Protein AF-A0AAV3FUZ6-F1 (afdb_monomer_lite)

Foldseek 3Di:
DDDPDPVPPPDDDDDDDPCPPQLQVVLCVVLVHDLQRLCVQLVHHSVVSVCCSVPVDPDDPSSLVSSVVSCCVPPVPDDSVNNRD

pLDDT: mean 84.91, std 22.0, range [36.66, 98.81]

Radius of gyration: 16.74 Å; chains: 1; bounding box: 23×32×54 Å

Secondary structure (DSSP, 8-state):
----SSTTSS----S-------HHHHHHHHTT--HHHHHHHTTS-HHHHHHHHTTSSPPPHHHHHHHHHHHTTT-TT--HHHHH-

Structure (mmCIF, N/CA/C/O backbone):
data_AF-A0AAV3FUZ6-F1
#
_entry.id   AF-A0AAV3FUZ6-F1
#
loop_
_atom_site.group_PDB
_atom_site.id
_atom_site.type_symbol
_atom_site.label_atom_id
_atom_site.label_alt_id
_atom_site.label_comp_id
_atom_site.label_asym_id
_atom_site.label_entity_id
_atom_site.label_seq_id
_atom_site.pdbx_PDB_ins_code
_atom_site.Cartn_x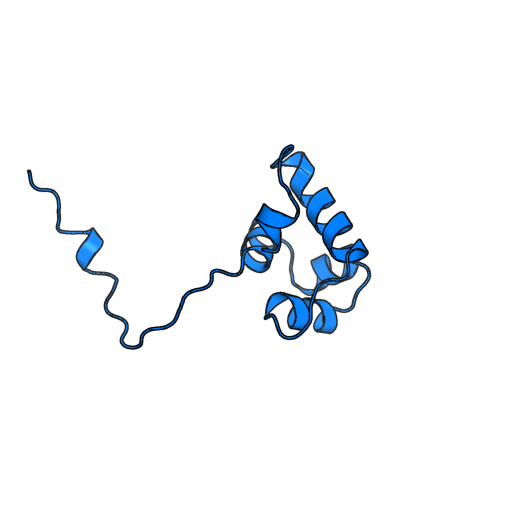
_atom_site.Cartn_y
_atom_site.Cartn_z
_atom_site.occupancy
_atom_site.B_iso_or_equiv
_atom_site.auth_seq_id
_atom_site.auth_comp_id
_atom_site.auth_asym_id
_atom_site.auth_atom_id
_atom_site.pdbx_PDB_model_num
ATOM 1 N N . MET A 1 1 ? 6.938 -8.332 -44.168 1.00 52.97 1 MET A N 1
ATOM 2 C CA . MET A 1 1 ? 6.314 -7.003 -44.369 1.00 52.97 1 MET A CA 1
ATOM 3 C C . MET A 1 1 ? 4.798 -7.177 -44.391 1.00 52.97 1 MET A C 1
ATOM 5 O O . MET A 1 1 ? 4.341 -8.085 -45.065 1.00 52.97 1 MET A O 1
ATOM 9 N N . LYS A 1 2 ? 4.071 -6.292 -43.690 1.00 45.72 2 LYS A N 1
ATOM 10 C CA . LYS A 1 2 ? 2.599 -6.139 -43.608 1.00 45.72 2 LYS A CA 1
ATOM 11 C C . LYS A 1 2 ? 1.801 -7.137 -42.746 1.00 45.72 2 LYS A C 1
ATOM 13 O O . LYS A 1 2 ? 1.219 -8.067 -43.272 1.00 45.72 2 LYS A O 1
ATOM 18 N N . THR A 1 3 ? 1.609 -6.777 -41.475 1.00 42.53 3 THR A N 1
ATOM 19 C CA . THR A 1 3 ? 0.281 -6.745 -40.815 1.00 42.53 3 THR A CA 1
ATOM 20 C C . THR A 1 3 ? 0.247 -5.598 -39.790 1.00 42.53 3 THR A C 1
ATOM 22 O O . THR A 1 3 ? 0.054 -5.767 -38.593 1.00 42.53 3 THR A O 1
ATOM 25 N N . SER A 1 4 ? 0.466 -4.379 -40.291 1.00 55.19 4 SER A N 1
ATOM 26 C CA . SER A 1 4 ? 0.169 -3.126 -39.591 1.00 55.19 4 SER A CA 1
ATOM 27 C C . SER A 1 4 ? -1.192 -2.641 -40.084 1.00 55.19 4 SER A C 1
ATOM 29 O O . SER A 1 4 ? -1.290 -2.109 -41.189 1.00 55.19 4 SER A O 1
ATOM 31 N N . SER A 1 5 ? -2.257 -2.895 -39.320 1.00 53.09 5 SER A N 1
ATOM 32 C CA . SER A 1 5 ? -3.530 -2.186 -39.533 1.00 53.09 5 SER A CA 1
ATOM 33 C C . SER A 1 5 ? -4.499 -2.250 -38.351 1.00 53.09 5 SER A C 1
ATOM 35 O O . SER A 1 5 ? -5.209 -1.279 -38.121 1.00 53.09 5 SER A O 1
ATOM 37 N N . TYR A 1 6 ? -4.491 -3.306 -37.528 1.00 42.59 6 TYR A N 1
ATOM 38 C CA . TYR A 1 6 ? -5.451 -3.383 -36.415 1.00 42.59 6 TYR A CA 1
ATOM 39 C C . TYR A 1 6 ? -5.023 -2.573 -35.179 1.00 42.59 6 TYR A C 1
ATOM 41 O O . TYR A 1 6 ? -5.831 -1.902 -34.545 1.00 42.59 6 TYR A O 1
ATOM 49 N N . THR A 1 7 ? -3.721 -2.518 -34.889 1.00 42.75 7 THR A N 1
ATOM 50 C CA . THR A 1 7 ? -3.191 -1.833 -33.694 1.00 42.75 7 THR A CA 1
ATOM 51 C C . THR A 1 7 ? -3.259 -0.299 -33.776 1.00 42.75 7 THR A C 1
ATOM 53 O O . THR A 1 7 ? -3.062 0.385 -32.776 1.00 42.75 7 THR A O 1
ATOM 56 N N . ARG A 1 8 ? -3.565 0.277 -34.948 1.00 42.84 8 ARG A N 1
ATOM 57 C CA . ARG A 1 8 ? -3.569 1.736 -35.168 1.00 42.84 8 ARG A CA 1
ATOM 58 C C . ARG A 1 8 ? -4.953 2.391 -35.014 1.00 42.84 8 ARG A C 1
ATOM 60 O O . ARG A 1 8 ? -5.032 3.614 -35.047 1.00 42.84 8 ARG A O 1
ATOM 67 N N . MET A 1 9 ? -6.029 1.629 -34.794 1.00 42.25 9 MET A N 1
ATOM 68 C CA . MET A 1 9 ? -7.387 2.194 -34.686 1.00 42.25 9 MET A CA 1
ATOM 69 C C . MET A 1 9 ? -7.872 2.520 -33.263 1.00 42.25 9 MET A C 1
ATOM 71 O O . MET A 1 9 ? -8.943 3.102 -33.137 1.00 42.25 9 MET A O 1
ATOM 75 N N . VAL A 1 10 ? -7.104 2.248 -32.198 1.00 48.16 10 VAL A N 1
ATOM 76 C CA . VAL A 1 10 ? -7.604 2.445 -30.812 1.00 48.16 10 VAL A CA 1
ATOM 77 C C . VAL A 1 10 ? -6.884 3.517 -29.984 1.00 48.16 10 VAL A C 1
ATOM 79 O O . VAL A 1 10 ? -7.287 3.780 -28.858 1.00 48.16 10 VAL A O 1
ATOM 82 N N . PHE A 1 11 ? -5.873 4.210 -30.515 1.00 46.28 11 PHE A N 1
ATOM 83 C CA . PHE A 1 11 ? -5.152 5.234 -29.743 1.00 46.28 11 PHE A CA 1
ATOM 84 C C . PHE A 1 11 ? -5.102 6.573 -30.466 1.00 46.28 11 PHE A C 1
ATOM 86 O O . PHE A 1 11 ? -4.114 6.944 -31.095 1.00 46.28 11 PHE A O 1
ATOM 93 N N . LYS A 1 12 ? -6.191 7.331 -30.334 1.00 46.25 12 LYS A N 1
ATOM 94 C CA . LYS A 1 12 ? -6.175 8.776 -30.561 1.00 46.25 12 LYS A CA 1
ATOM 95 C C . LYS A 1 12 ? -6.964 9.479 -29.456 1.00 46.25 12 LYS A C 1
ATOM 97 O O . LYS A 1 12 ? -8.026 10.036 -29.705 1.00 46.25 12 LYS A O 1
ATOM 102 N N . SER A 1 13 ? -6.443 9.459 -28.228 1.00 44.44 13 SER A N 1
ATOM 103 C CA . SER A 1 13 ? -6.869 10.392 -27.180 1.00 44.44 13 SER A CA 1
ATOM 104 C C . SER A 1 13 ? -5.883 11.554 -27.114 1.00 44.44 13 SER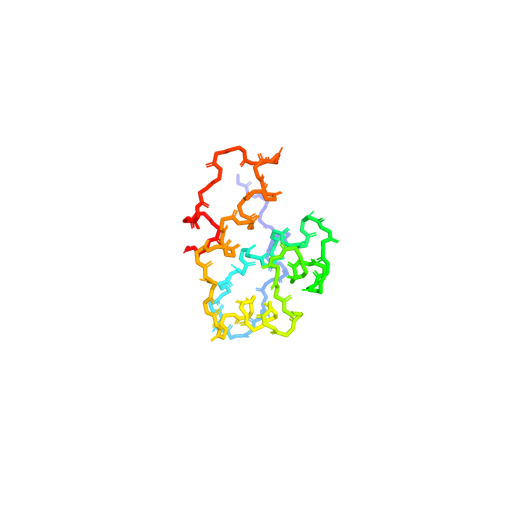 A C 1
ATOM 106 O O . SER A 1 13 ? -4.682 11.371 -26.933 1.00 44.44 13 SER A O 1
ATOM 108 N N . LYS A 1 14 ? -6.419 12.754 -27.321 1.00 45.88 14 LYS A N 1
ATOM 109 C CA . LYS A 1 14 ? -5.741 14.041 -27.184 1.00 45.88 14 LYS A CA 1
ATOM 110 C C . LYS A 1 14 ? -5.248 14.227 -25.742 1.00 45.88 14 LYS A C 1
ATOM 112 O O . LYS A 1 14 ? -5.988 13.922 -24.814 1.00 45.88 14 LYS A O 1
ATOM 117 N N . GLY A 1 15 ? -4.056 14.799 -25.586 1.00 36.66 15 GLY A N 1
ATOM 118 C CA . GLY A 1 15 ? -3.481 15.191 -24.296 1.00 36.66 15 GLY A CA 1
ATOM 119 C C . GLY A 1 15 ? -2.375 14.240 -23.854 1.00 36.66 15 GLY A C 1
ATOM 120 O O . GLY A 1 15 ? -2.632 13.073 -23.584 1.00 36.66 15 GLY A O 1
ATOM 121 N N . GLY A 1 16 ? -1.138 14.735 -23.807 1.00 41.19 16 GLY A N 1
ATOM 122 C CA . GLY A 1 16 ? -0.026 14.017 -23.194 1.00 41.19 16 GLY A CA 1
ATOM 123 C C . GLY A 1 16 ? -0.316 13.826 -21.711 1.00 41.19 16 GLY A C 1
ATOM 124 O O . GLY A 1 16 ? -0.212 14.769 -20.935 1.00 41.19 16 GLY A O 1
ATOM 125 N N . VAL A 1 17 ? -0.723 12.619 -21.338 1.00 42.94 17 VAL A N 1
ATOM 126 C CA . VAL A 1 17 ? -0.819 12.195 -19.945 1.00 42.94 17 VAL A CA 1
ATOM 127 C C . VAL A 1 17 ? 0.245 11.130 -19.781 1.00 42.94 17 VAL A C 1
ATOM 129 O O . VAL A 1 17 ? 0.177 10.087 -20.432 1.00 42.94 17 VAL A O 1
ATOM 132 N N . ASP A 1 18 ? 1.249 11.413 -18.959 1.00 44.59 18 ASP A N 1
ATOM 133 C CA . ASP A 1 18 ? 2.170 10.392 -18.482 1.00 44.59 18 ASP A CA 1
ATOM 134 C C . ASP A 1 18 ? 1.337 9.343 -17.729 1.00 44.59 18 ASP A C 1
ATOM 136 O O . ASP A 1 18 ? 0.898 9.543 -16.595 1.00 44.59 18 ASP A O 1
ATOM 140 N N . LEU A 1 19 ? 0.994 8.258 -18.426 1.00 47.16 19 LEU A N 1
ATOM 141 C CA . LEU A 1 19 ? 0.232 7.123 -17.918 1.00 47.16 19 LEU A CA 1
ATOM 142 C C . LEU A 1 19 ? 1.146 6.322 -16.989 1.00 47.16 19 LEU A C 1
ATOM 144 O O . LEU A 1 19 ? 1.509 5.181 -17.283 1.00 47.16 19 LEU A O 1
ATOM 148 N N . LYS A 1 20 ? 1.524 6.907 -15.848 1.00 56.84 20 LYS A N 1
ATOM 149 C CA . LYS A 1 20 ? 2.209 6.176 -14.787 1.00 56.84 20 LYS A CA 1
ATOM 150 C C . LYS A 1 20 ? 1.214 5.159 -14.232 1.00 56.84 20 LYS A C 1
ATOM 152 O O . LYS A 1 20 ? 0.385 5.461 -13.373 1.00 56.84 20 LYS A O 1
ATOM 157 N N . LYS A 1 21 ? 1.213 3.955 -14.816 1.00 68.88 21 LYS A N 1
ATOM 158 C CA . LYS A 1 21 ? 0.339 2.856 -14.401 1.00 68.88 21 LYS A CA 1
ATOM 159 C C . LYS A 1 21 ? 0.585 2.597 -12.921 1.00 68.88 21 LYS A C 1
ATOM 161 O O . LYS A 1 21 ? 1.693 2.270 -12.509 1.00 68.88 21 LYS A O 1
ATOM 166 N N . ASN A 1 22 ? -0.465 2.741 -12.129 1.00 87.12 22 ASN A N 1
ATOM 167 C CA . ASN A 1 22 ? -0.414 2.479 -10.705 1.00 87.12 22 ASN A CA 1
ATOM 168 C C . ASN A 1 22 ? -0.321 0.965 -10.456 1.00 87.12 22 ASN A C 1
ATOM 170 O O . ASN A 1 22 ? -1.334 0.262 -10.505 1.00 87.12 22 ASN A O 1
ATOM 174 N N . LYS A 1 23 ? 0.899 0.471 -10.219 1.00 93.94 23 LYS A N 1
ATOM 175 C CA . LYS A 1 23 ? 1.185 -0.952 -9.986 1.00 93.94 23 LYS A CA 1
ATOM 176 C C . LYS A 1 23 ? 0.412 -1.502 -8.784 1.00 93.94 23 LYS A C 1
ATOM 178 O O . LYS A 1 23 ? -0.193 -2.564 -8.890 1.00 93.94 23 LYS A O 1
ATOM 183 N N . VAL A 1 24 ? 0.336 -0.737 -7.692 1.00 96.75 24 VAL A N 1
ATOM 184 C CA . VAL A 1 24 ? -0.408 -1.092 -6.468 1.00 96.75 24 VAL A CA 1
ATOM 185 C C . VAL A 1 24 ? -1.879 -1.377 -6.780 1.00 96.75 24 VAL A C 1
ATOM 187 O O . VAL A 1 24 ? -2.407 -2.415 -6.380 1.00 96.7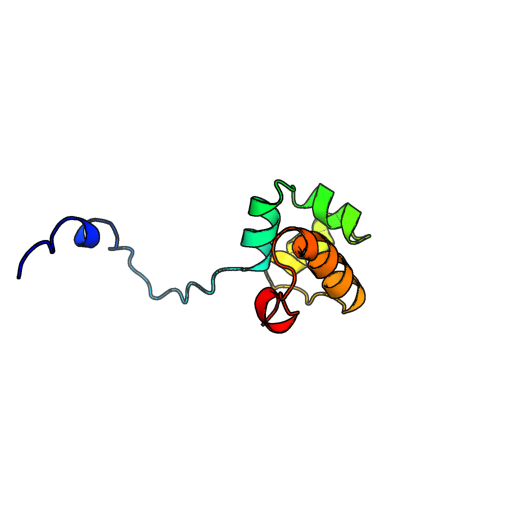5 24 VAL A O 1
ATOM 190 N N . ARG A 1 25 ? -2.529 -0.508 -7.566 1.00 96.94 25 ARG A N 1
ATOM 191 C CA . ARG A 1 25 ? -3.913 -0.722 -8.018 1.00 96.94 25 ARG A CA 1
ATOM 192 C C . ARG A 1 25 ? -4.048 -1.975 -8.887 1.00 96.94 25 ARG A C 1
ATOM 194 O O . ARG A 1 25 ? -5.038 -2.696 -8.770 1.00 96.94 25 ARG A O 1
ATOM 201 N N . GLY A 1 26 ? -3.071 -2.223 -9.759 1.00 96.31 26 GLY A N 1
ATOM 202 C CA . GLY A 1 26 ? -3.020 -3.418 -10.603 1.00 96.31 26 GLY A CA 1
ATOM 203 C C . GLY A 1 26 ? -2.985 -4.702 -9.776 1.00 96.31 26 GLY A C 1
ATOM 204 O O . GLY A 1 26 ? -3.842 -5.565 -9.953 1.00 96.31 26 GLY A O 1
ATOM 205 N N . TYR A 1 27 ? -2.061 -4.784 -8.820 1.00 98.06 27 TYR A N 1
ATOM 206 C CA . TYR A 1 27 ? -1.941 -5.933 -7.927 1.00 98.06 27 TYR A CA 1
ATOM 207 C C . TYR A 1 27 ? -3.169 -6.122 -7.037 1.00 98.06 27 TYR A C 1
ATOM 209 O O . TYR A 1 27 ? -3.648 -7.245 -6.909 1.00 98.06 27 TYR A O 1
ATOM 217 N N . ARG A 1 28 ? -3.745 -5.043 -6.488 1.00 98.31 28 ARG A N 1
ATOM 218 C CA . ARG A 1 28 ? -4.991 -5.145 -5.715 1.00 98.31 28 ARG A CA 1
ATOM 219 C C . ARG A 1 28 ? -6.112 -5.782 -6.540 1.00 98.31 28 ARG A C 1
ATOM 221 O O . ARG A 1 28 ? -6.794 -6.678 -6.054 1.00 98.31 28 ARG A O 1
ATOM 228 N N . ASN A 1 29 ? -6.300 -5.321 -7.778 1.00 97.94 29 ASN A N 1
ATOM 229 C CA . ASN A 1 29 ? -7.325 -5.864 -8.666 1.00 97.94 29 ASN A CA 1
ATOM 230 C C . ASN A 1 29 ? -7.050 -7.331 -9.031 1.00 97.94 29 ASN A C 1
ATOM 232 O O . ASN A 1 29 ? -7.984 -8.122 -9.076 1.00 97.94 29 ASN A O 1
ATOM 236 N N . MET A 1 30 ? -5.786 -7.695 -9.270 1.00 97.25 30 MET A N 1
ATOM 237 C CA . MET A 1 30 ? -5.374 -9.074 -9.557 1.00 97.25 30 MET A CA 1
ATOM 238 C C . MET A 1 30 ? -5.680 -10.018 -8.385 1.00 97.25 30 MET A C 1
ATOM 240 O O . MET A 1 30 ? -6.149 -11.128 -8.606 1.00 97.25 30 MET A O 1
ATOM 244 N N . LEU A 1 31 ? -5.462 -9.563 -7.149 1.00 97.75 31 LEU A N 1
ATOM 245 C CA . LEU A 1 31 ? -5.806 -10.308 -5.934 1.00 97.75 31 LEU A CA 1
ATOM 246 C C . LEU A 1 31 ? -7.320 -10.357 -5.657 1.00 97.75 31 LEU A C 1
ATOM 248 O O . LEU A 1 31 ? -7.744 -11.037 -4.728 1.00 97.75 31 LEU A O 1
ATOM 252 N N . GLY A 1 32 ? -8.139 -9.633 -6.427 1.00 97.81 32 GLY A N 1
ATOM 253 C CA . GLY A 1 32 ? -9.591 -9.594 -6.250 1.00 97.81 32 GLY A CA 1
ATOM 254 C C . GLY A 1 32 ? -10.066 -8.755 -5.061 1.00 97.81 32 GLY A C 1
ATOM 255 O O . GLY A 1 32 ? -11.231 -8.854 -4.691 1.00 97.81 32 GLY A O 1
ATOM 256 N N . PHE A 1 33 ? -9.205 -7.918 -4.473 1.00 98.38 33 PHE A N 1
ATOM 257 C CA . PHE A 1 33 ? -9.569 -7.115 -3.305 1.00 98.38 33 PHE A CA 1
ATOM 258 C C . PHE A 1 33 ? -10.186 -5.761 -3.673 1.00 98.38 33 PHE A C 1
ATOM 260 O O . PHE A 1 33 ? -9.714 -5.010 -4.540 1.00 98.38 33 PHE A O 1
ATOM 267 N N . THR A 1 34 ? -11.203 -5.376 -2.915 1.00 98.62 34 THR A N 1
ATOM 268 C CA . THR A 1 34 ? -11.663 -3.991 -2.816 1.00 98.62 34 THR A CA 1
ATOM 269 C C . THR A 1 34 ? -10.646 -3.121 -2.0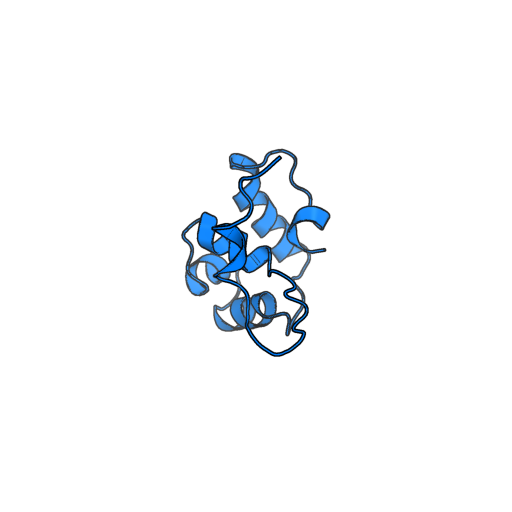59 1.00 98.62 34 THR A C 1
ATOM 271 O O . THR A 1 34 ? -9.726 -3.609 -1.399 1.00 98.62 34 THR A O 1
ATOM 274 N N . GLN A 1 35 ? -10.795 -1.792 -2.142 1.00 98.62 35 GLN A N 1
ATOM 275 C CA . GLN A 1 35 ? -9.962 -0.856 -1.365 1.00 98.62 35 GLN A CA 1
ATOM 276 C C . GLN A 1 35 ? -10.150 -1.020 0.153 1.00 98.62 35 GLN A C 1
ATOM 278 O O . GLN A 1 35 ? -9.240 -0.726 0.922 1.00 98.62 35 GLN A O 1
ATOM 283 N N . GLU A 1 36 ? -11.333 -1.460 0.580 1.00 98.75 36 GLU A N 1
ATOM 284 C CA . GLU A 1 36 ? -11.651 -1.684 1.988 1.00 98.75 36 GLU A CA 1
ATOM 285 C C . GLU A 1 36 ? -10.994 -2.960 2.511 1.00 98.75 36 GLU A C 1
ATOM 287 O O . GLU A 1 36 ? -10.284 -2.908 3.510 1.00 98.75 36 GLU A O 1
ATOM 292 N N . GLU A 1 37 ? -11.140 -4.077 1.796 1.00 98.81 37 GLU A N 1
ATOM 293 C CA . GLU A 1 37 ? -10.526 -5.352 2.184 1.00 98.81 37 GLU A CA 1
ATOM 294 C C . GLU A 1 37 ? -9.005 -5.251 2.255 1.00 98.81 37 GLU A C 1
ATOM 296 O O . GLU A 1 37 ? -8.400 -5.714 3.224 1.00 98.81 37 GLU A O 1
ATOM 301 N N . LEU A 1 38 ? -8.377 -4.602 1.269 1.00 98.62 38 LEU A N 1
ATOM 302 C CA . LEU A 1 38 ? -6.929 -4.434 1.295 1.00 98.62 38 LEU A CA 1
ATOM 303 C C . LEU A 1 38 ? -6.483 -3.436 2.368 1.00 98.62 38 LEU A C 1
ATOM 305 O O . LEU A 1 38 ? -5.460 -3.659 3.009 1.00 98.62 38 LEU A O 1
ATOM 309 N N . GLY A 1 39 ? -7.264 -2.384 2.630 1.00 98.69 39 GLY A N 1
ATOM 310 C CA . GLY A 1 39 ? -7.040 -1.519 3.789 1.00 98.69 39 GLY A CA 1
ATOM 311 C C . GLY A 1 39 ? -7.030 -2.319 5.093 1.00 98.69 39 GLY A C 1
ATOM 312 O O . GLY A 1 39 ? -6.067 -2.238 5.854 1.00 98.69 39 GLY A O 1
ATOM 313 N N . ASN A 1 40 ? -8.034 -3.176 5.292 1.00 98.75 40 ASN A N 1
ATOM 314 C CA . ASN A 1 40 ? -8.146 -4.029 6.475 1.00 98.75 40 ASN A CA 1
ATOM 315 C C . ASN A 1 40 ? -6.961 -4.999 6.605 1.00 98.75 40 ASN A C 1
ATOM 317 O O . ASN A 1 40 ? -6.428 -5.157 7.701 1.00 98.75 40 ASN A O 1
ATOM 321 N N . LYS A 1 41 ? -6.488 -5.599 5.500 1.00 98.44 41 LYS A N 1
ATOM 322 C CA . LYS A 1 41 ? -5.281 -6.453 5.501 1.00 98.44 41 LYS A CA 1
ATOM 323 C C . LYS A 1 41 ? -4.017 -5.695 5.900 1.00 98.44 41 LYS A C 1
ATOM 325 O O . LYS A 1 41 ? -3.169 -6.259 6.578 1.00 98.44 41 LYS A O 1
ATOM 330 N N . LEU A 1 42 ? -3.911 -4.426 5.515 1.00 98.31 42 LEU A N 1
ATOM 331 C CA . LEU A 1 42 ? -2.795 -3.550 5.874 1.00 98.31 42 LEU A CA 1
ATOM 332 C C . LEU A 1 42 ? -2.963 -2.880 7.252 1.00 98.31 42 LEU A C 1
ATOM 334 O O . LEU A 1 42 ? -2.099 -2.102 7.653 1.00 98.31 42 LEU A O 1
ATOM 338 N N . GLY A 1 43 ? -4.064 -3.137 7.969 1.00 98.38 43 GLY A N 1
ATOM 339 C CA . GLY A 1 43 ? -4.350 -2.519 9.266 1.00 98.38 43 GLY A CA 1
ATOM 340 C C . GLY A 1 43 ? -4.681 -1.023 9.190 1.00 98.38 43 GLY A C 1
ATOM 341 O O . GLY A 1 43 ? -4.425 -0.285 10.141 1.00 98.38 43 GLY A O 1
ATOM 342 N N . ILE A 1 44 ? -5.222 -0.548 8.062 1.00 98.62 44 ILE A N 1
ATOM 343 C CA . ILE A 1 44 ? -5.569 0.861 7.832 1.00 98.62 44 ILE A CA 1
ATOM 344 C C . ILE A 1 44 ? -6.999 1.019 7.314 1.00 98.62 44 ILE A C 1
ATOM 346 O O . ILE A 1 44 ? -7.595 0.110 6.749 1.00 98.62 44 ILE A O 1
ATOM 350 N N . THR A 1 45 ? -7.556 2.220 7.450 1.00 98.75 45 THR A N 1
ATOM 351 C CA . THR A 1 45 ? -8.891 2.506 6.911 1.00 98.75 45 THR A CA 1
ATOM 352 C C . THR A 1 45 ? -8.897 2.490 5.381 1.00 98.75 45 THR A C 1
ATOM 354 O O . THR A 1 45 ? -7.904 2.846 4.736 1.00 98.75 45 THR A O 1
ATOM 357 N N . LYS A 1 46 ? -10.061 2.200 4.784 1.00 98.56 46 LYS A N 1
ATOM 358 C CA . LYS A 1 46 ? -10.302 2.346 3.336 1.00 98.56 46 LYS A CA 1
ATOM 359 C C . LYS A 1 46 ? -9.839 3.710 2.806 1.00 98.56 46 LYS A C 1
ATOM 361 O O . LYS A 1 46 ? -9.220 3.779 1.749 1.00 98.56 46 LYS A O 1
ATOM 366 N N . GLN A 1 47 ? -10.110 4.800 3.532 1.00 98.62 47 GLN A N 1
ATOM 367 C CA . GLN A 1 47 ? -9.708 6.149 3.116 1.00 98.62 47 GLN A CA 1
ATOM 368 C C . GLN A 1 47 ? -8.183 6.326 3.114 1.00 98.62 47 GLN A C 1
ATOM 370 O O . GLN A 1 47 ? -7.638 6.931 2.190 1.00 98.62 47 GLN A O 1
ATOM 375 N N . SER A 1 48 ? -7.494 5.788 4.127 1.00 98.56 48 SER A N 1
ATOM 376 C CA . SER A 1 48 ? -6.029 5.794 4.187 1.00 98.56 48 SER A CA 1
ATOM 377 C C . SER A 1 48 ? -5.438 5.020 3.010 1.00 98.56 48 SER A C 1
ATOM 379 O O . SER A 1 48 ? -4.592 5.556 2.293 1.00 98.56 48 SER A O 1
ATOM 381 N N . TYR A 1 49 ? -5.948 3.811 2.744 1.00 98.62 49 TYR A N 1
ATOM 382 C CA . TYR A 1 49 ? -5.534 3.015 1.590 1.00 98.62 49 TYR A CA 1
ATOM 383 C C . TYR A 1 49 ? -5.801 3.743 0.268 1.00 98.62 49 TYR A C 1
ATOM 385 O O . TYR A 1 49 ? -4.901 3.854 -0.557 1.00 98.62 49 TYR A O 1
ATOM 393 N N . HIS A 1 50 ? -6.999 4.308 0.084 1.00 98.25 50 HIS A N 1
ATOM 394 C CA . HIS A 1 50 ? -7.361 5.070 -1.112 1.00 98.25 50 HIS A CA 1
ATOM 395 C C . HIS A 1 50 ? -6.378 6.214 -1.376 1.00 98.25 50 HIS A C 1
ATOM 397 O O . HIS A 1 50 ? -5.867 6.331 -2.487 1.00 98.25 50 HIS A O 1
ATOM 403 N N . ASN A 1 51 ? -6.082 7.034 -0.360 1.00 98.12 51 ASN A N 1
ATOM 404 C CA . ASN A 1 51 ? -5.144 8.152 -0.481 1.00 98.12 51 ASN A CA 1
ATOM 405 C C . ASN A 1 51 ? -3.736 7.679 -0.865 1.00 98.12 51 ASN A C 1
ATOM 407 O O . ASN A 1 51 ? -3.058 8.359 -1.633 1.00 98.12 51 ASN A O 1
ATOM 411 N N . LYS A 1 52 ? -3.305 6.517 -0.364 1.00 97.69 52 LYS A N 1
ATOM 412 C CA . LYS A 1 52 ? -2.018 5.919 -0.732 1.00 97.69 52 LYS A CA 1
ATOM 413 C C . LYS A 1 52 ? -2.020 5.358 -2.146 1.00 97.69 52 LYS A C 1
ATOM 415 O O . LYS A 1 52 ? -1.099 5.626 -2.909 1.00 97.69 52 LYS A O 1
ATOM 420 N N . GLU A 1 53 ? -3.082 4.648 -2.526 1.00 97.00 53 GLU A N 1
ATOM 421 C CA . GLU A 1 53 ? -3.248 4.117 -3.875 1.00 97.00 53 GLU A CA 1
ATOM 422 C C . GLU A 1 53 ? -3.182 5.257 -4.892 1.00 97.00 53 GLU A C 1
ATOM 424 O O . GLU A 1 53 ? -2.385 5.188 -5.813 1.00 97.00 53 GLU A O 1
ATOM 429 N N . VAL A 1 54 ? -3.926 6.350 -4.717 1.00 95.31 54 VAL A N 1
ATOM 430 C CA . VAL A 1 54 ? -3.896 7.473 -5.675 1.00 95.31 54 VAL A CA 1
ATOM 431 C C . VAL A 1 54 ? -2.644 8.361 -5.567 1.00 95.31 54 VAL A C 1
ATOM 433 O O . VAL A 1 54 ? -2.570 9.379 -6.250 1.00 95.31 54 VAL A O 1
ATOM 436 N N . GLY A 1 55 ? -1.671 8.001 -4.721 1.00 94.00 55 GLY A N 1
ATOM 437 C CA . GLY A 1 55 ? -0.387 8.696 -4.591 1.00 94.00 55 GLY A CA 1
ATOM 438 C C . GLY A 1 55 ? -0.423 9.996 -3.784 1.00 94.00 55 GLY A C 1
ATOM 439 O O . GLY A 1 55 ? 0.548 10.744 -3.811 1.00 94.00 55 GLY A O 1
ATOM 440 N N . LYS A 1 56 ? -1.511 10.281 -3.055 1.00 96.12 56 LYS A N 1
ATOM 441 C CA . LYS A 1 56 ? -1.575 11.440 -2.143 1.00 96.12 56 LYS A CA 1
ATOM 442 C C . LYS A 1 56 ? -0.682 11.246 -0.919 1.00 96.12 56 LYS A C 1
ATOM 444 O O . LYS A 1 56 ? -0.096 12.209 -0.445 1.00 96.12 56 LYS A O 1
ATOM 449 N N . ASN A 1 57 ? -0.587 10.010 -0.428 1.00 97.31 57 ASN A N 1
ATOM 450 C CA . ASN A 1 57 ? 0.220 9.642 0.734 1.00 97.31 57 ASN A CA 1
ATOM 451 C C . ASN A 1 57 ? 1.148 8.469 0.394 1.00 97.31 57 ASN A C 1
ATOM 453 O O . ASN A 1 57 ? 0.765 7.567 -0.344 1.00 97.31 57 ASN A O 1
ATOM 457 N N . SER A 1 58 ? 2.331 8.413 1.000 1.00 96.75 58 SER A N 1
ATOM 458 C CA . SER A 1 58 ? 3.222 7.253 0.860 1.00 96.75 58 SER A CA 1
ATOM 459 C C . SER A 1 58 ? 2.767 6.073 1.724 1.00 96.75 58 SER A C 1
ATOM 461 O O . SER A 1 58 ? 2.171 6.254 2.794 1.00 96.75 58 SER A O 1
ATOM 463 N N . PHE A 1 59 ? 3.076 4.851 1.284 1.00 98.19 59 PHE A N 1
ATOM 464 C CA . PHE A 1 59 ? 2.979 3.656 2.126 1.00 98.19 59 PHE A CA 1
ATOM 465 C C . PHE A 1 59 ? 4.099 3.649 3.174 1.00 98.19 59 PHE A C 1
ATOM 467 O O . PHE A 1 59 ? 5.244 3.979 2.858 1.00 98.19 59 PHE A O 1
ATOM 474 N N . LYS A 1 60 ? 3.772 3.265 4.411 1.00 98.31 60 LYS A N 1
ATOM 475 C CA . LYS A 1 60 ? 4.757 2.969 5.460 1.00 98.31 60 LYS A CA 1
ATOM 476 C C . LYS A 1 60 ? 5.452 1.653 5.142 1.00 98.31 60 LYS A C 1
ATOM 478 O O . LYS A 1 60 ? 4.858 0.785 4.509 1.00 98.31 60 LYS A O 1
ATOM 483 N N . ASP A 1 61 ? 6.659 1.459 5.651 1.00 98.25 61 ASP A N 1
ATOM 484 C CA . ASP A 1 61 ? 7.412 0.235 5.364 1.00 98.25 61 ASP A CA 1
ATOM 485 C C . ASP A 1 61 ? 6.710 -1.023 5.891 1.00 98.25 61 ASP A C 1
ATOM 487 O O . ASP A 1 61 ? 6.657 -2.025 5.186 1.00 98.25 61 ASP A O 1
ATOM 491 N N . SER A 1 62 ? 6.033 -0.944 7.041 1.00 98.25 62 SER A N 1
ATOM 492 C CA . SER A 1 62 ? 5.182 -2.037 7.531 1.00 98.25 62 SER A CA 1
ATOM 493 C C . SER A 1 62 ? 4.038 -2.380 6.567 1.00 98.25 62 SER A C 1
ATOM 495 O O . SER A 1 62 ? 3.747 -3.549 6.348 1.00 98.25 62 SER A O 1
ATOM 497 N N . GLU A 1 63 ? 3.407 -1.378 5.947 1.00 98.69 63 GLU A N 1
ATOM 498 C CA . GLU A 1 63 ? 2.340 -1.590 4.958 1.00 98.69 63 GLU A CA 1
ATOM 499 C C . GLU A 1 63 ? 2.910 -2.207 3.667 1.00 98.69 63 GLU A C 1
ATOM 501 O O . GLU A 1 63 ? 2.286 -3.080 3.068 1.00 98.69 63 GLU A O 1
ATOM 506 N N . LYS A 1 64 ? 4.113 -1.790 3.247 1.00 98.50 64 LYS A N 1
ATOM 507 C CA . LYS A 1 64 ? 4.796 -2.349 2.070 1.00 98.50 64 LYS A CA 1
ATOM 508 C C . LYS A 1 64 ? 5.157 -3.822 2.262 1.00 98.50 64 LYS A C 1
ATOM 510 O O . LYS A 1 64 ? 4.973 -4.606 1.333 1.00 98.50 64 LYS A O 1
ATOM 515 N N . LEU A 1 65 ? 5.646 -4.193 3.448 1.00 98.50 65 LEU A N 1
ATOM 516 C CA . LEU A 1 65 ? 5.992 -5.577 3.781 1.00 98.50 65 LEU A CA 1
ATOM 517 C C . LEU A 1 65 ? 4.761 -6.485 3.721 1.00 98.50 65 LEU A C 1
ATOM 519 O O . LEU A 1 65 ? 4.786 -7.474 2.995 1.00 98.50 65 LEU A O 1
ATOM 523 N N . VAL A 1 66 ? 3.657 -6.095 4.367 1.00 98.56 66 VAL A N 1
ATOM 524 C CA . VAL A 1 66 ? 2.405 -6.871 4.317 1.00 98.56 66 VAL A CA 1
ATOM 525 C C . VAL A 1 66 ? 1.873 -6.972 2.884 1.00 98.56 66 VAL A C 1
ATOM 527 O O . VAL A 1 66 ? 1.428 -8.033 2.456 1.00 98.56 66 VAL A O 1
ATOM 530 N N . PHE A 1 67 ? 1.948 -5.896 2.093 1.00 98.50 67 PHE A N 1
ATOM 531 C CA . PHE A 1 67 ? 1.545 -5.953 0.685 1.00 98.50 67 PHE A CA 1
ATOM 532 C C . PHE A 1 67 ? 2.394 -6.952 -0.112 1.00 98.50 67 PHE A C 1
ATOM 534 O O . PHE A 1 67 ? 1.852 -7.727 -0.897 1.00 98.50 67 PHE A O 1
ATOM 541 N N . LYS A 1 68 ? 3.719 -6.949 0.090 1.00 98.50 68 LYS A N 1
ATOM 542 C CA . LYS A 1 68 ? 4.631 -7.906 -0.547 1.00 98.50 68 LYS A CA 1
ATOM 543 C C . LYS A 1 68 ? 4.284 -9.342 -0.159 1.00 98.50 68 LYS A C 1
ATOM 545 O O . LYS A 1 68 ? 4.231 -10.195 -1.039 1.00 98.50 68 LYS A O 1
ATOM 550 N N . GLU A 1 69 ? 4.002 -9.608 1.114 1.00 98.56 69 GLU A N 1
ATOM 551 C CA . GLU A 1 69 ? 3.621 -10.942 1.598 1.00 98.56 69 GLU A CA 1
ATOM 552 C C . GLU A 1 69 ? 2.393 -11.506 0.871 1.00 98.56 69 GLU A C 1
ATOM 554 O O . GLU A 1 69 ? 2.369 -12.690 0.543 1.00 98.56 69 GLU A O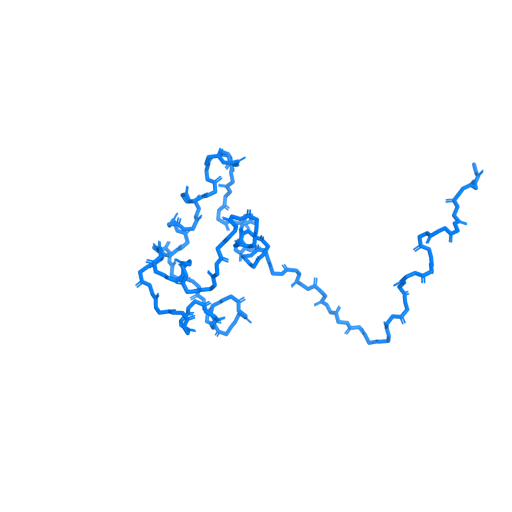 1
ATOM 559 N N . LEU A 1 70 ? 1.414 -10.660 0.529 1.00 98.31 70 LEU A N 1
ATOM 560 C CA . LEU A 1 70 ? 0.244 -11.071 -0.260 1.00 98.31 70 LEU A CA 1
ATOM 561 C C . LEU A 1 70 ? 0.597 -11.508 -1.693 1.00 98.31 70 LEU A C 1
ATOM 563 O O . LEU A 1 70 ? -0.180 -12.229 -2.317 1.00 98.31 70 LEU A O 1
ATOM 567 N N . LEU A 1 71 ? 1.739 -11.066 -2.227 1.00 98.31 71 LEU A N 1
ATOM 568 C CA . LEU A 1 71 ? 2.182 -11.361 -3.591 1.00 98.31 71 LEU A CA 1
ATOM 569 C C . LEU A 1 71 ? 3.164 -12.528 -3.679 1.00 98.31 71 LEU A C 1
ATOM 571 O O . LEU A 1 71 ? 3.232 -13.152 -4.736 1.00 98.31 71 LEU A O 1
ATOM 575 N N . LEU A 1 72 ? 3.880 -12.859 -2.600 1.00 98.31 72 LEU A N 1
ATOM 576 C CA . LEU A 1 72 ? 4.878 -13.938 -2.589 1.00 98.31 72 LEU A CA 1
ATOM 577 C C . LEU A 1 72 ? 4.360 -15.298 -3.102 1.00 98.31 72 LEU A C 1
ATOM 579 O O . LEU A 1 72 ? 5.108 -15.955 -3.823 1.00 98.31 72 LEU A O 1
ATOM 583 N N . PRO A 1 73 ? 3.108 -15.730 -2.827 1.00 97.94 73 PRO A N 1
ATOM 584 C CA . PRO A 1 73 ? 2.596 -16.994 -3.367 1.00 97.94 73 PRO A CA 1
ATOM 585 C C . PRO A 1 73 ? 2.463 -17.025 -4.897 1.00 97.94 73 PRO A C 1
ATOM 587 O O . PRO A 1 73 ? 2.403 -18.102 -5.482 1.00 97.94 73 PRO A O 1
ATOM 590 N N . LEU A 1 74 ? 2.379 -15.857 -5.542 1.00 96.81 74 LEU A N 1
ATOM 591 C CA . LEU A 1 74 ? 2.227 -15.709 -6.994 1.00 96.81 74 LEU A CA 1
ATOM 592 C C . LEU A 1 74 ? 3.542 -15.292 -7.667 1.00 96.81 74 LEU A C 1
ATOM 594 O O . LEU A 1 74 ? 3.805 -15.679 -8.803 1.00 96.81 74 LEU A O 1
ATOM 598 N N . PHE A 1 75 ? 4.360 -14.510 -6.960 1.00 97.06 75 PHE A N 1
ATOM 599 C CA . PHE A 1 75 ? 5.625 -13.955 -7.430 1.00 97.06 75 PHE A CA 1
ATOM 600 C C . PHE A 1 75 ? 6.692 -14.084 -6.329 1.00 97.06 75 PHE A C 1
ATOM 602 O O . PHE A 1 75 ? 6.920 -13.129 -5.583 1.00 97.06 75 PHE A O 1
ATOM 609 N N . PRO A 1 76 ? 7.355 -15.247 -6.203 1.00 97.56 76 PRO A N 1
ATOM 610 C CA . PRO A 1 76 ? 8.297 -15.504 -5.109 1.00 97.56 76 PRO A CA 1
ATOM 611 C C . PRO A 1 76 ? 9.477 -14.524 -5.044 1.00 97.56 76 PRO A C 1
ATOM 613 O O . PRO A 1 76 ? 9.945 -14.198 -3.955 1.00 97.56 76 PRO A O 1
ATOM 616 N N . ASP A 1 77 ? 9.908 -14.007 -6.196 1.00 97.56 77 ASP A N 1
ATOM 617 C CA . ASP A 1 77 ? 11.089 -13.144 -6.319 1.00 97.56 77 ASP A CA 1
ATOM 618 C C . ASP A 1 77 ? 10.759 -11.639 -6.337 1.00 97.56 77 ASP A C 1
ATOM 620 O O . ASP A 1 77 ? 11.645 -10.813 -6.549 1.00 97.56 77 ASP A O 1
ATOM 624 N N . ILE A 1 78 ? 9.494 -11.250 -6.125 1.00 97.62 78 ILE A N 1
ATOM 625 C CA . ILE A 1 78 ? 9.082 -9.842 -6.224 1.00 97.62 78 ILE A CA 1
ATOM 626 C C . ILE A 1 78 ? 9.721 -8.966 -5.133 1.00 97.62 78 ILE A C 1
ATOM 628 O O . ILE A 1 78 ? 9.756 -9.306 -3.941 1.00 97.62 78 ILE A O 1
ATOM 632 N N . THR A 1 79 ? 10.200 -7.788 -5.529 1.00 97.88 79 THR A N 1
ATOM 633 C CA . THR A 1 79 ? 10.833 -6.815 -4.628 1.00 97.88 79 THR A CA 1
ATOM 634 C C . THR A 1 79 ? 9.913 -5.638 -4.299 1.00 97.88 79 THR A C 1
ATOM 636 O O . THR A 1 79 ? 8.850 -5.457 -4.896 1.00 97.88 79 THR A O 1
ATOM 639 N N . LEU A 1 80 ? 10.293 -4.828 -3.305 1.00 96.69 80 LEU A N 1
ATOM 640 C CA . LEU A 1 80 ? 9.544 -3.607 -2.989 1.00 96.69 80 LEU A CA 1
ATOM 641 C C . LEU A 1 80 ? 9.708 -2.562 -4.096 1.00 96.69 80 LEU A C 1
ATOM 643 O O . LEU A 1 80 ? 8.770 -1.819 -4.374 1.00 96.69 80 LEU A O 1
ATOM 647 N N . GLU A 1 81 ? 10.868 -2.550 -4.744 1.00 95.38 81 GLU A N 1
ATOM 648 C CA . GLU A 1 81 ? 11.203 -1.754 -5.919 1.00 95.38 81 GLU A CA 1
ATOM 649 C C . GLU A 1 81 ? 10.251 -2.079 -7.069 1.00 95.38 81 GLU A C 1
ATOM 651 O O . GLU A 1 81 ? 9.650 -1.175 -7.642 1.00 95.38 81 GLU A O 1
ATOM 656 N N . ASP A 1 82 ? 9.997 -3.364 -7.329 1.00 95.00 82 ASP A N 1
ATOM 657 C CA . ASP A 1 82 ? 9.064 -3.783 -8.377 1.00 95.00 82 ASP A CA 1
ATOM 658 C C . ASP A 1 82 ? 7.637 -3.282 -8.136 1.00 95.00 82 ASP A C 1
ATOM 660 O O . ASP A 1 82 ? 6.920 -2.987 -9.097 1.00 95.00 82 ASP A O 1
ATOM 664 N N . ILE A 1 83 ? 7.215 -3.180 -6.872 1.00 94.75 83 ILE A N 1
ATOM 665 C CA . ILE A 1 83 ? 5.837 -2.846 -6.485 1.00 94.75 83 ILE A CA 1
ATOM 666 C C . ILE A 1 83 ? 5.632 -1.331 -6.350 1.00 94.75 83 ILE A C 1
ATOM 668 O O . ILE A 1 83 ? 4.629 -0.803 -6.839 1.00 94.75 83 ILE A O 1
ATOM 672 N N . PHE A 1 84 ? 6.547 -0.638 -5.668 1.00 93.62 84 PHE A N 1
ATOM 673 C CA . PHE A 1 84 ? 6.344 0.727 -5.169 1.00 93.62 84 PHE A CA 1
ATOM 674 C C . PHE A 1 84 ? 7.197 1.799 -5.860 1.00 93.62 84 PHE A C 1
ATOM 676 O O . PHE A 1 84 ? 6.904 2.982 -5.665 1.00 93.62 84 PHE A O 1
ATOM 683 N N . PHE A 1 85 ? 8.199 1.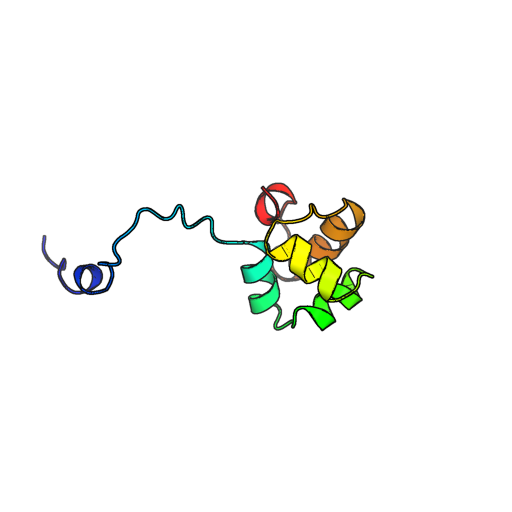421 -6.660 1.00 87.31 85 PHE A N 1
ATOM 684 C CA . PHE A 1 85 ? 9.105 2.346 -7.350 1.00 87.31 85 PHE A CA 1
ATOM 685 C C . PHE A 1 85 ? 9.071 2.141 -8.878 1.00 87.31 85 PHE A C 1
ATOM 687 O O . PHE A 1 85 ? 9.304 3.144 -9.589 1.00 87.31 85 PHE A O 1
#

Organism: NCBI:txid482234

Sequence (85 aa):
MKTSSYTRMVFKSKGGVDLKKNKVRGYRNMLGFTQEELGNKLGITKQSYHNKEVGKNSFKDSEKLVFKELLLPLFPDITLEDIFF

InterPro domains:
  IPR001387 Cro/C1-type, helix-turn-helix domain [PS50943] (24-49)
  IPR001387 Cro/C1-type, helix-turn-helix domain [cd00093] (22-62)
  IPR010982 Lambda repressor-like, DNA-binding domain superfamily [G3DSA:1.10.260.40] (21-70)
  IPR010982 Lambda repressor-like, DNA-binding domain superfamily [SSF47413] (21-60)